Protein AF-A0A832GZN6-F1 (afdb_monomer_lite)

Radius of gyration: 9.26 Å; chains: 1; bounding box: 22×16×24 Å

Structure (mmCIF, N/CA/C/O backbone):
data_AF-A0A832GZN6-F1
#
_entry.id   AF-A0A832GZN6-F1
#
loop_
_atom_site.group_PDB
_atom_site.id
_atom_site.type_symbol
_atom_site.label_atom_id
_atom_site.label_alt_id
_atom_site.label_comp_id
_atom_site.label_asym_id
_atom_site.label_entity_id
_atom_site.label_seq_id
_atom_site.pdbx_PDB_ins_code
_atom_site.Cartn_x
_atom_site.Cartn_y
_atom_site.Cartn_z
_atom_site.occupancy
_atom_site.B_iso_or_equiv
_atom_site.auth_seq_id
_atom_site.auth_comp_id
_atom_site.auth_asym_id
_atom_site.auth_atom_id
_atom_site.pdbx_PDB_model_num
ATOM 1 N N . MET A 1 1 ? -11.872 0.098 5.695 1.00 95.69 1 MET A N 1
ATOM 2 C CA . MET A 1 1 ? -12.470 -0.078 4.341 1.00 95.69 1 MET A CA 1
ATOM 3 C C . MET A 1 1 ? -11.460 -0.809 3.450 1.00 95.69 1 MET A C 1
ATOM 5 O O . MET A 1 1 ? -10.283 -0.765 3.784 1.00 95.69 1 MET A O 1
ATOM 9 N N . LYS A 1 2 ? -11.873 -1.545 2.405 1.00 98.31 2 LYS A N 1
ATOM 10 C CA . LYS A 1 2 ? -10.941 -2.280 1.518 1.00 98.31 2 LYS A CA 1
ATOM 11 C C . LYS A 1 2 ? -10.566 -1.439 0.296 1.00 98.31 2 LYS A C 1
ATOM 13 O O . LYS A 1 2 ? -11.447 -0.777 -0.247 1.00 98.31 2 LYS A O 1
ATOM 18 N N . LEU A 1 3 ? -9.305 -1.501 -0.132 1.00 98.50 3 LEU A N 1
ATOM 19 C CA . LEU A 1 3 ? -8.780 -0.759 -1.281 1.00 98.50 3 LEU A CA 1
ATOM 20 C C . LEU A 1 3 ? -8.048 -1.676 -2.267 1.00 98.50 3 LEU A C 1
ATOM 22 O O . LEU A 1 3 ? -7.238 -2.508 -1.861 1.00 98.50 3 LEU A O 1
ATOM 26 N N . VAL A 1 4 ? -8.318 -1.464 -3.557 1.00 98.69 4 VAL A N 1
ATOM 27 C CA . VAL A 1 4 ? -7.556 -2.015 -4.683 1.00 98.69 4 VAL A CA 1
ATOM 28 C C . VAL A 1 4 ? -6.864 -0.855 -5.393 1.00 98.69 4 VAL A C 1
ATOM 30 O O . VAL A 1 4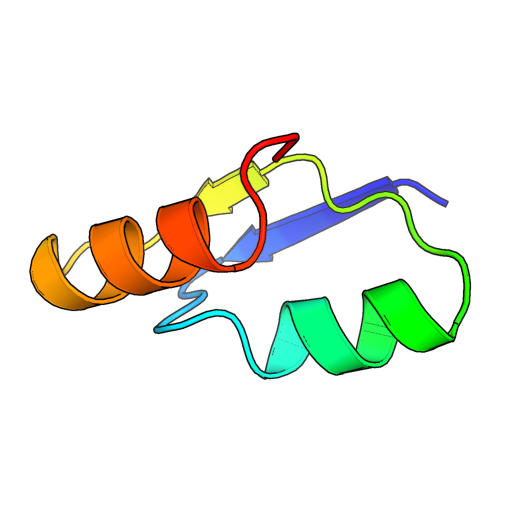 ? -7.530 0.108 -5.771 1.00 98.69 4 VAL A O 1
ATOM 33 N N . ASP A 1 5 ? -5.549 -0.950 -5.557 1.00 98.56 5 ASP A N 1
ATOM 34 C CA . ASP A 1 5 ? -4.702 0.075 -6.171 1.00 98.56 5 ASP A CA 1
ATOM 35 C C . ASP A 1 5 ? -4.332 -0.352 -7.599 1.00 98.56 5 ASP A C 1
ATOM 37 O O . ASP A 1 5 ? -3.579 -1.307 -7.804 1.00 98.56 5 ASP A O 1
ATOM 41 N N . LEU A 1 6 ? -4.925 0.304 -8.597 1.00 98.56 6 LEU A N 1
ATOM 42 C CA . LEU A 1 6 ? -4.660 0.036 -10.011 1.00 98.56 6 LEU A CA 1
ATOM 43 C C . LEU A 1 6 ? -3.589 1.002 -10.515 1.00 98.56 6 LEU A C 1
ATOM 45 O O . LEU A 1 6 ? -3.720 2.208 -10.319 1.00 98.56 6 LEU A O 1
ATOM 49 N N . PHE A 1 7 ? -2.588 0.473 -11.223 1.00 98.31 7 PHE A N 1
ATOM 50 C CA . PHE A 1 7 ? -1.363 1.193 -11.592 1.00 98.31 7 PHE A CA 1
ATOM 51 C C . PHE A 1 7 ? -0.586 1.637 -10.344 1.00 98.31 7 PHE A C 1
ATOM 53 O O . PHE A 1 7 ? -0.196 2.797 -10.205 1.00 98.31 7 PHE A O 1
ATOM 60 N N . CYS A 1 8 ? -0.423 0.703 -9.402 1.00 98.50 8 CYS A N 1
ATOM 61 C CA . CYS A 1 8 ? -0.006 1.009 -8.037 1.00 98.50 8 CYS A CA 1
ATOM 62 C C . CYS A 1 8 ? 1.434 1.531 -7.918 1.00 98.50 8 CYS A C 1
ATOM 64 O O . CYS A 1 8 ? 1.809 2.100 -6.882 1.00 98.50 8 CYS A O 1
ATOM 66 N N . GLY A 1 9 ? 2.269 1.345 -8.946 1.00 98.69 9 GLY A N 1
ATOM 67 C CA . GLY A 1 9 ? 3.693 1.623 -8.863 1.00 98.69 9 GLY A CA 1
ATOM 68 C C . GLY A 1 9 ? 4.308 0.921 -7.650 1.00 98.69 9 GLY A C 1
ATOM 69 O O . GLY A 1 9 ? 4.012 -0.233 -7.369 1.00 98.69 9 GLY A O 1
ATOM 70 N N . ALA A 1 10 ? 5.158 1.624 -6.898 1.00 98.38 10 ALA A N 1
ATOM 71 C CA . ALA A 1 10 ? 5.729 1.096 -5.654 1.00 98.38 10 ALA A CA 1
ATOM 72 C C . ALA A 1 10 ? 4.773 1.189 -4.439 1.00 98.38 10 ALA A C 1
ATOM 74 O O . ALA A 1 10 ? 5.145 0.776 -3.340 1.00 98.38 10 ALA A O 1
ATOM 75 N N . GLY A 1 11 ? 3.563 1.742 -4.614 1.00 98.50 11 GLY A N 1
ATOM 76 C CA . GLY A 1 11 ? 2.514 1.794 -3.587 1.00 98.50 11 GLY A CA 1
ATOM 77 C C . GLY A 1 11 ? 2.413 3.094 -2.788 1.00 98.50 11 GLY A C 1
ATOM 78 O O . GLY A 1 11 ? 1.967 3.077 -1.644 1.00 98.50 11 GLY A O 1
ATOM 79 N N . GLY A 1 12 ? 2.803 4.237 -3.362 1.00 98.62 12 GLY A N 1
ATOM 80 C CA . GLY A 1 12 ? 2.672 5.543 -2.694 1.00 98.62 12 GLY A CA 1
ATOM 81 C C . GLY A 1 12 ? 1.217 5.923 -2.382 1.00 98.62 12 GLY A C 1
ATOM 82 O O . GLY A 1 12 ? 0.926 6.401 -1.287 1.00 98.62 12 GLY A O 1
ATOM 83 N N . PHE A 1 13 ? 0.295 5.646 -3.309 1.00 98.44 13 PHE A N 1
ATOM 84 C CA . PHE A 1 13 ? -1.143 5.841 -3.103 1.00 98.44 13 PHE A CA 1
ATOM 85 C C . PHE A 1 13 ? -1.670 4.930 -1.986 1.00 98.44 13 PHE A C 1
ATOM 87 O O . PHE A 1 13 ? -2.233 5.414 -1.003 1.00 98.44 13 PHE A O 1
ATOM 94 N N . SER A 1 14 ? -1.379 3.628 -2.073 1.00 98.62 14 SER A N 1
ATOM 95 C CA . SER A 1 14 ? -1.682 2.654 -1.017 1.00 98.62 14 SER A CA 1
ATOM 96 C C . SER A 1 14 ? -1.125 3.035 0.358 1.00 98.62 14 SER A C 1
ATOM 98 O O . SER A 1 14 ? -1.809 2.834 1.359 1.00 98.62 14 SER A O 1
ATOM 100 N N . ARG A 1 15 ? 0.077 3.624 0.440 1.00 98.56 15 ARG A N 1
ATOM 101 C CA . ARG A 1 15 ? 0.669 4.052 1.718 1.00 98.56 15 ARG A CA 1
ATOM 102 C C . ARG A 1 15 ? -0.182 5.105 2.419 1.00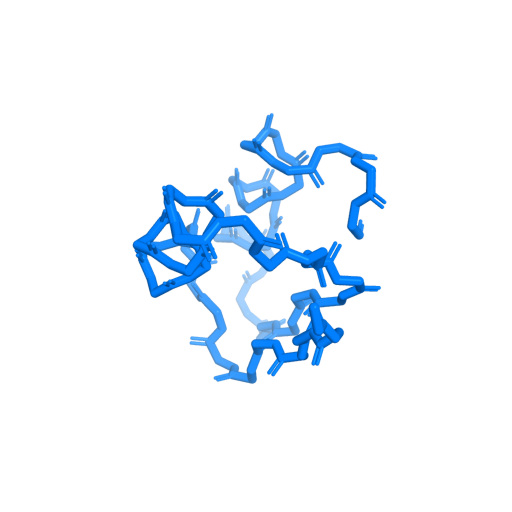 98.56 15 ARG A C 1
ATOM 104 O O . ARG A 1 15 ? -0.422 4.967 3.613 1.00 98.56 15 ARG A O 1
ATOM 111 N N . GLY A 1 16 ? -0.657 6.109 1.682 1.00 98.56 16 GLY A N 1
ATOM 112 C CA . GLY A 1 16 ? -1.529 7.142 2.244 1.00 98.56 16 GLY A CA 1
ATOM 113 C C . GLY A 1 16 ? -2.822 6.552 2.809 1.00 98.56 16 GLY A C 1
ATOM 114 O O . GLY A 1 16 ? -3.197 6.847 3.934 1.00 98.56 16 GLY A O 1
ATOM 115 N N . PHE A 1 17 ? -3.463 5.638 2.080 1.00 98.50 17 PHE A N 1
ATOM 116 C CA . PHE A 1 17 ? -4.685 4.983 2.561 1.00 98.50 17 PHE A CA 1
ATOM 117 C C . PHE A 1 17 ? -4.445 4.011 3.715 1.00 98.50 17 PHE A C 1
ATOM 119 O O . PHE A 1 17 ? -5.305 3.860 4.582 1.00 98.50 17 PHE A O 1
ATOM 126 N N . LYS A 1 18 ? -3.283 3.356 3.749 1.00 98.00 18 LYS A N 1
ATOM 127 C CA . LYS A 1 18 ? -2.898 2.507 4.875 1.00 98.00 18 LYS A CA 1
ATOM 128 C C . LYS A 1 18 ? -2.801 3.315 6.172 1.00 98.00 18 LYS A C 1
ATOM 130 O O . LYS A 1 18 ? -3.187 2.788 7.211 1.00 98.00 18 LYS A O 1
ATOM 135 N N . ASP A 1 19 ? -2.331 4.560 6.094 1.00 98.31 19 ASP A N 1
ATOM 136 C CA . ASP A 1 19 ? -2.241 5.478 7.238 1.00 98.31 19 ASP A CA 1
ATOM 137 C C . ASP A 1 19 ? -3.614 5.970 7.725 1.00 98.31 19 ASP A C 1
ATOM 139 O O . ASP A 1 19 ? -3.758 6.306 8.894 1.00 98.31 19 ASP A O 1
ATOM 143 N N . GLU A 1 20 ? -4.634 5.908 6.866 1.00 98.25 20 GLU A N 1
ATOM 144 C CA . GLU A 1 20 ? -6.040 6.205 7.182 1.00 98.25 20 GLU A CA 1
ATOM 145 C C . GLU A 1 20 ? -6.859 4.929 7.506 1.00 98.25 20 GLU A C 1
ATOM 147 O O . GLU A 1 20 ? -8.072 4.875 7.292 1.00 98.25 20 GLU A O 1
ATOM 152 N N . ASP A 1 21 ? -6.199 3.861 7.975 1.00 97.75 21 ASP A N 1
ATOM 153 C CA . ASP A 1 21 ? -6.803 2.585 8.402 1.00 97.75 21 ASP A CA 1
ATOM 154 C C . ASP A 1 21 ? -7.559 1.798 7.306 1.00 97.75 21 ASP A C 1
ATOM 156 O O . ASP A 1 21 ? -8.445 0.965 7.569 1.00 97.75 21 ASP A O 1
ATOM 160 N N . PHE A 1 22 ? -7.195 1.990 6.036 1.00 98.44 22 PHE A N 1
ATOM 161 C CA . PHE A 1 22 ? -7.667 1.113 4.967 1.00 98.44 22 PHE A CA 1
ATOM 162 C C . PHE A 1 22 ? -6.874 -0.197 4.941 1.00 98.44 22 PHE A C 1
ATOM 164 O O . PHE A 1 22 ? -5.662 -0.265 5.155 1.00 98.44 22 PHE A O 1
ATOM 171 N N . SER A 1 23 ? -7.581 -1.275 4.612 1.00 98.44 23 SER A N 1
ATOM 172 C CA . SER A 1 23 ? -6.975 -2.554 4.270 1.00 98.44 23 SER A CA 1
ATOM 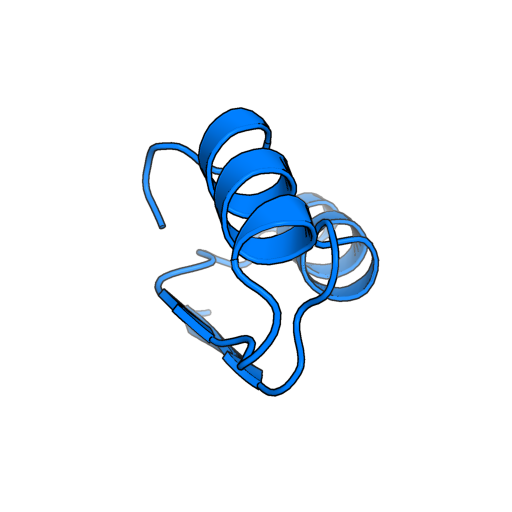173 C C . SER A 1 23 ? -6.688 -2.545 2.775 1.00 98.44 23 SER A C 1
ATOM 175 O O . SER A 1 23 ? -7.609 -2.613 1.958 1.00 98.44 23 SER A O 1
ATOM 177 N N . ILE A 1 24 ? -5.411 -2.421 2.430 1.00 98.56 24 ILE A N 1
ATOM 178 C CA . ILE A 1 24 ? -4.924 -2.610 1.064 1.00 98.56 24 ILE A CA 1
ATOM 179 C C . ILE A 1 24 ? -4.996 -4.110 0.782 1.00 98.56 24 ILE A C 1
ATOM 181 O O . ILE A 1 24 ? -4.445 -4.884 1.560 1.00 98.56 24 ILE A O 1
ATOM 185 N N . VAL A 1 25 ? -5.747 -4.512 -0.245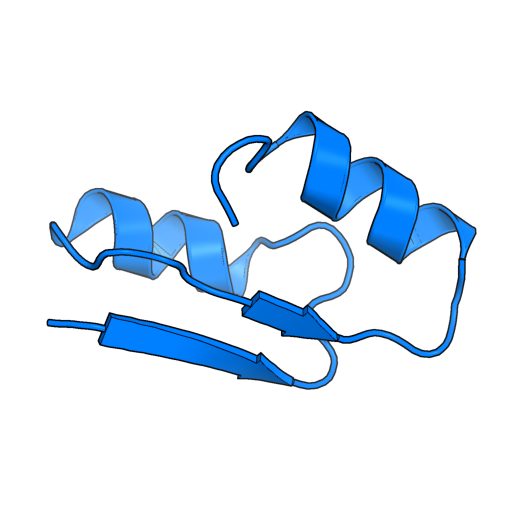 1.00 98.56 25 VAL A N 1
ATOM 186 C CA . VAL A 1 25 ? -6.028 -5.936 -0.523 1.00 98.56 25 VAL A CA 1
ATOM 187 C C . VAL A 1 25 ? -5.558 -6.411 -1.894 1.00 98.56 25 VAL A C 1
ATOM 189 O O . VAL A 1 25 ? -5.693 -7.596 -2.180 1.00 98.56 25 VAL A O 1
ATOM 192 N N . LEU A 1 26 ? -5.136 -5.487 -2.762 1.00 98.56 26 LEU A N 1
ATOM 193 C CA . LEU A 1 26 ? -4.531 -5.789 -4.056 1.00 98.56 26 LEU A CA 1
ATOM 194 C C . LEU A 1 26 ? -3.847 -4.537 -4.615 1.00 98.56 26 LEU A C 1
ATOM 196 O O . LEU A 1 26 ? -4.470 -3.474 -4.679 1.00 98.56 26 LEU A O 1
ATOM 200 N N . GLY A 1 27 ? -2.611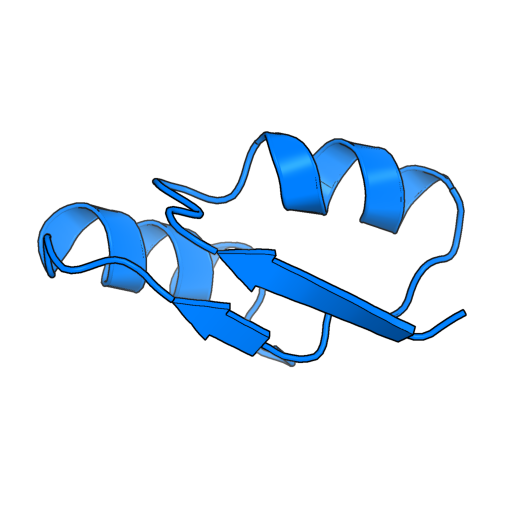 -4.683 -5.084 1.00 98.38 27 GLY A N 1
ATOM 201 C CA . GLY A 1 27 ? -1.952 -3.731 -5.980 1.00 98.38 27 GLY A CA 1
ATOM 202 C C . GLY A 1 27 ? -1.704 -4.369 -7.344 1.00 98.38 27 GLY A C 1
ATOM 203 O O . GLY A 1 27 ? -1.202 -5.490 -7.412 1.00 98.38 27 GLY A O 1
ATOM 204 N N . VAL A 1 28 ? -2.054 -3.679 -8.431 1.00 98.56 28 VAL A N 1
ATOM 205 C CA . VAL A 1 28 ? -1.816 -4.157 -9.802 1.00 98.56 28 VAL A CA 1
ATOM 206 C C . VAL A 1 28 ? -0.993 -3.140 -10.570 1.00 98.56 28 VAL A C 1
ATOM 208 O O . VAL A 1 28 ? -1.401 -1.990 -10.719 1.00 98.56 28 VAL A O 1
ATOM 211 N N . ASP A 1 29 ? 0.122 -3.588 -11.136 1.00 98.62 29 ASP A N 1
ATOM 212 C CA . ASP A 1 29 ? 0.922 -2.817 -12.082 1.00 98.62 29 ASP A CA 1
ATOM 213 C C . ASP A 1 29 ? 1.431 -3.732 -13.203 1.00 98.62 29 ASP A C 1
ATOM 215 O O . ASP A 1 29 ? 1.622 -4.932 -12.995 1.00 98.62 29 ASP A O 1
ATOM 219 N N . ASN A 1 30 ? 1.624 -3.185 -14.406 1.00 98.56 30 ASN A N 1
ATOM 220 C CA . ASN A 1 30 ? 2.145 -3.961 -15.532 1.00 98.56 30 ASN A CA 1
ATOM 221 C C . ASN A 1 30 ? 3.674 -4.068 -15.517 1.00 98.56 30 ASN A C 1
ATOM 223 O O . ASN A 1 30 ? 4.221 -4.908 -16.232 1.00 98.56 30 ASN A O 1
ATOM 227 N N . MET A 1 31 ? 4.351 -3.218 -14.738 1.00 98.44 31 MET A N 1
ATOM 228 C CA . MET A 1 31 ? 5.800 -3.149 -14.675 1.00 98.44 31 MET A CA 1
ATOM 229 C C . MET A 1 31 ? 6.289 -3.978 -13.474 1.00 98.44 31 MET A C 1
ATOM 231 O O . MET A 1 31 ? 6.138 -3.556 -12.324 1.00 98.44 31 MET A O 1
ATOM 235 N N . PRO A 1 32 ? 6.898 -5.160 -13.697 1.00 98.31 32 PRO A N 1
ATOM 236 C CA . PRO A 1 32 ? 7.196 -6.101 -12.615 1.00 98.31 32 PRO A CA 1
ATOM 237 C C . PRO A 1 32 ? 8.095 -5.522 -11.516 1.00 98.31 32 PRO A C 1
ATOM 239 O O . PRO A 1 32 ? 7.927 -5.836 -10.345 1.00 98.31 32 PRO A O 1
ATOM 242 N N . GLN A 1 33 ? 9.025 -4.633 -11.871 1.00 98.38 33 GLN A N 1
ATOM 243 C CA . GLN A 1 33 ? 9.977 -4.029 -10.936 1.00 98.38 33 GLN A CA 1
ATOM 244 C C . GLN A 1 33 ? 9.281 -3.200 -9.848 1.00 98.38 33 GLN A C 1
ATOM 246 O O . GLN A 1 33 ? 9.695 -3.215 -8.686 1.00 98.38 33 GLN A O 1
ATOM 251 N N . VAL A 1 34 ? 8.220 -2.474 -10.211 1.00 98.31 34 VAL A N 1
ATOM 252 C CA . VAL A 1 34 ? 7.452 -1.692 -9.234 1.00 98.31 34 VAL A CA 1
ATOM 253 C C . VAL A 1 34 ? 6.442 -2.554 -8.499 1.00 98.31 34 VAL A C 1
ATOM 255 O O . VAL A 1 34 ? 6.284 -2.353 -7.301 1.00 98.31 34 VAL A O 1
ATOM 258 N N . ALA A 1 35 ? 5.869 -3.574 -9.145 1.00 98.31 35 ALA A N 1
ATOM 259 C CA . ALA A 1 35 ? 5.020 -4.548 -8.464 1.00 98.31 35 ALA A CA 1
ATOM 260 C C . ALA A 1 35 ? 5.782 -5.310 -7.358 1.00 98.31 35 ALA A C 1
ATOM 262 O O . ALA A 1 35 ? 5.263 -5.477 -6.257 1.00 98.31 35 ALA A O 1
ATOM 263 N N . GLU A 1 36 ? 7.042 -5.696 -7.586 1.00 98.56 36 GLU A N 1
ATOM 264 C CA . GLU A 1 36 ? 7.886 -6.300 -6.540 1.00 98.56 36 GLU A CA 1
ATOM 265 C C . GLU A 1 36 ? 8.205 -5.308 -5.40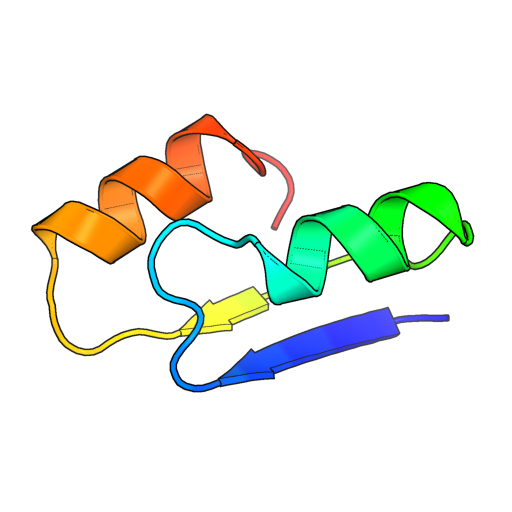8 1.00 98.56 36 GLU A C 1
ATOM 267 O O . GLU A 1 36 ? 8.228 -5.674 -4.228 1.00 98.56 36 GLU A O 1
ATOM 272 N N . SER A 1 37 ? 8.384 -4.025 -5.742 1.00 98.62 37 SER A N 1
ATOM 273 C CA . SER A 1 37 ? 8.549 -2.969 -4.735 1.00 98.62 37 SER A CA 1
ATOM 274 C C . SER A 1 37 ? 7.274 -2.796 -3.898 1.00 98.62 37 SER A C 1
ATOM 276 O O . SER A 1 37 ? 7.348 -2.745 -2.672 1.00 98.62 37 SER A O 1
ATOM 278 N N . PHE A 1 38 ? 6.101 -2.780 -4.540 1.00 98.75 38 PHE A N 1
ATOM 279 C CA . PHE A 1 38 ? 4.797 -2.753 -3.876 1.00 98.75 38 PHE A CA 1
ATOM 280 C C . PHE A 1 38 ? 4.636 -3.937 -2.924 1.00 98.75 38 PHE A C 1
ATOM 282 O O . PHE A 1 38 ? 4.326 -3.744 -1.753 1.00 98.75 38 PHE A O 1
ATOM 289 N N . LYS A 1 39 ? 4.919 -5.152 -3.401 1.00 98.56 39 LYS A N 1
ATOM 290 C CA . LYS A 1 39 ? 4.842 -6.388 -2.614 1.00 98.56 39 LYS A CA 1
ATOM 291 C C . LYS A 1 39 ? 5.756 -6.362 -1.388 1.00 98.56 39 LYS A C 1
ATOM 293 O O . LYS A 1 39 ? 5.379 -6.851 -0.330 1.00 98.56 39 LYS A O 1
ATOM 298 N N . THR A 1 40 ? 6.939 -5.761 -1.511 1.00 98.44 40 THR A N 1
ATOM 299 C CA . THR A 1 40 ? 7.860 -5.578 -0.377 1.00 98.44 40 THR A CA 1
ATOM 300 C C . THR A 1 40 ? 7.284 -4.618 0.671 1.00 98.44 40 THR A C 1
ATOM 302 O O . THR A 1 40 ? 7.429 -4.856 1.869 1.00 98.44 40 THR A O 1
ATOM 305 N N . ASN A 1 41 ? 6.606 -3.553 0.235 1.00 98.12 41 ASN A N 1
ATOM 306 C CA . ASN A 1 41 ? 5.993 -2.558 1.120 1.00 98.12 41 ASN A CA 1
ATOM 307 C C . ASN A 1 41 ? 4.677 -3.043 1.759 1.00 98.12 41 ASN A C 1
ATOM 309 O O . ASN A 1 41 ? 4.363 -2.661 2.887 1.00 98.12 41 ASN A O 1
ATOM 313 N N . PHE A 1 42 ? 3.912 -3.875 1.048 1.00 98.31 42 PHE A N 1
ATOM 314 C CA . PHE A 1 42 ? 2.585 -4.358 1.438 1.00 98.31 42 PHE A CA 1
ATOM 315 C C . PHE A 1 42 ? 2.482 -5.887 1.268 1.00 98.31 42 PHE A C 1
ATOM 317 O O . PHE A 1 42 ? 1.744 -6.353 0.407 1.00 98.31 42 PHE A O 1
ATOM 324 N N . PRO A 1 43 ? 3.188 -6.693 2.084 1.00 97.81 43 PRO A N 1
ATOM 325 C CA . PRO A 1 43 ? 3.243 -8.154 1.918 1.00 97.81 43 PRO A CA 1
ATOM 326 C C . PRO A 1 43 ? 1.914 -8.883 2.186 1.00 97.81 43 PRO A C 1
ATOM 328 O O . PRO A 1 43 ? 1.786 -10.057 1.852 1.00 97.81 43 PRO A O 1
ATOM 331 N N . GLU A 1 44 ? 0.951 -8.199 2.806 1.00 96.00 44 GLU A N 1
ATOM 332 C CA . GLU A 1 44 ? -0.397 -8.700 3.121 1.00 96.00 44 GLU A CA 1
ATOM 333 C C . GLU A 1 44 ? -1.433 -8.365 2.025 1.00 96.00 44 GLU A C 1
ATOM 335 O O . GLU A 1 44 ? -2.607 -8.716 2.166 1.00 96.00 44 GLU A O 1
ATOM 340 N N . ALA A 1 45 ? -1.023 -7.622 0.988 1.00 95.69 45 ALA A N 1
ATOM 341 C CA . ALA A 1 45 ? -1.870 -7.145 -0.106 1.00 95.69 45 ALA A CA 1
ATOM 342 C C . ALA A 1 45 ? -1.650 -7.923 -1.410 1.00 95.69 45 ALA A C 1
ATOM 344 O O . ALA A 1 45 ? -0.584 -8.558 -1.578 1.00 95.69 45 ALA A O 1
#

Foldseek 3Di:
DEDEAEQCFLNPVVVVVVVVVYHDQYYDHPDVVRVVSVCVVRVND

Secondary structure (DSSP, 8-state):
-EEEEET-TTSHHHHHHHHTT-EEEEEE-S-HHHHHHHHHH-TT-

Sequence (45 aa):
MKLVDLFCGAGGFSRGFKDEDFSIVLGVDNMPQVAESFKTNFPEA

pLDDT: mean 98.26, std 0.69, range [95.69, 98.75]